Protein AF-A0A314XXQ4-F1 (afdb_monomer_lite)

Organism: NCBI:txid2094558

Secondary structure (DSSP, 8-state):
-----TTHHHHT--SS---HHHHTTSPTT-EEE-SSTT-EEEEEE--TTS-EETTEEEEEEEEEE-SS-EEEEESS---TTTT--TTTTSPPP---------PPPPPPP--------------------PPP-------TTSHHHHHHHHHTTSSS--

Structure (mmCIF, N/CA/C/O backbone):
data_AF-A0A314XXQ4-F1
#
_entry.id   AF-A0A314XXQ4-F1
#
loop_
_atom_site.group_PDB
_atom_site.id
_atom_site.type_symbol
_atom_site.label_atom_id
_atom_site.label_alt_id
_atom_site.label_comp_id
_atom_site.label_asym_id
_atom_site.label_entity_id
_atom_site.label_seq_id
_atom_site.pdbx_PDB_ins_code
_atom_site.Cartn_x
_atom_site.Cartn_y
_atom_site.Cartn_z
_atom_site.occupancy
_atom_site.B_iso_or_equiv
_a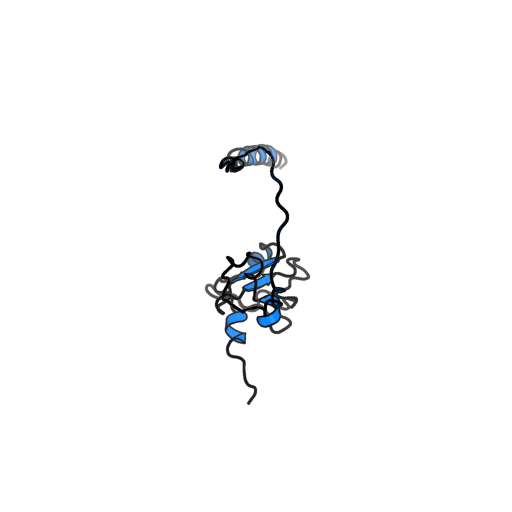tom_site.auth_seq_id
_atom_site.auth_comp_id
_atom_site.auth_asym_id
_atom_site.auth_atom_id
_atom_site.pdbx_PDB_model_num
ATOM 1 N N . MET A 1 1 ? 22.470 -4.328 17.865 1.00 48.44 1 MET A N 1
ATOM 2 C CA . MET A 1 1 ? 21.029 -4.495 17.583 1.00 48.44 1 MET A CA 1
ATOM 3 C C . MET A 1 1 ? 20.736 -3.673 16.342 1.00 48.44 1 MET A C 1
ATOM 5 O O . MET A 1 1 ? 21.141 -2.516 16.354 1.00 48.44 1 MET A O 1
ATOM 9 N N . PRO A 1 2 ? 20.141 -4.217 15.270 1.00 55.53 2 PRO A N 1
ATOM 10 C CA . PRO A 1 2 ? 19.668 -3.371 14.182 1.00 55.53 2 PRO A CA 1
ATOM 11 C C . PRO A 1 2 ? 18.626 -2.418 14.768 1.00 55.53 2 PRO A C 1
ATOM 13 O O . PRO A 1 2 ? 17.677 -2.870 15.407 1.00 55.53 2 PRO A O 1
ATOM 16 N N . THR A 1 3 ? 18.834 -1.114 14.622 1.00 62.78 3 THR A N 1
ATOM 17 C CA . THR A 1 3 ? 17.838 -0.114 15.002 1.00 62.78 3 THR A CA 1
ATOM 18 C C . THR A 1 3 ? 16.716 -0.203 13.978 1.00 62.78 3 THR A C 1
ATOM 20 O O . THR A 1 3 ? 16.851 0.300 12.866 1.00 62.78 3 THR A O 1
ATOM 23 N N . THR A 1 4 ? 15.645 -0.920 14.309 1.00 78.75 4 THR A N 1
ATOM 24 C CA . THR A 1 4 ? 14.430 -0.923 13.498 1.00 78.75 4 THR A CA 1
ATOM 25 C C . THR A 1 4 ? 13.764 0.433 13.649 1.00 78.75 4 THR A C 1
ATOM 27 O O . THR A 1 4 ? 13.334 0.816 14.735 1.00 78.75 4 THR A O 1
ATOM 30 N N . ASP A 1 5 ? 13.733 1.186 12.558 1.00 90.25 5 ASP A N 1
ATOM 31 C CA . ASP A 1 5 ? 12.994 2.435 12.487 1.00 90.25 5 ASP A CA 1
ATOM 32 C C . ASP A 1 5 ? 11.504 2.176 12.813 1.00 90.25 5 ASP A C 1
ATOM 34 O O . ASP A 1 5 ? 10.861 1.372 12.128 1.00 90.25 5 ASP A O 1
ATOM 38 N N . PRO A 1 6 ? 10.936 2.811 13.859 1.00 91.88 6 PRO A N 1
ATOM 39 C CA . PRO A 1 6 ? 9.564 2.549 14.290 1.00 91.88 6 PRO A CA 1
ATOM 40 C C . PRO A 1 6 ? 8.509 2.974 13.258 1.00 91.88 6 PRO A C 1
ATOM 42 O O . PRO A 1 6 ? 7.361 2.538 13.357 1.00 91.88 6 PRO A O 1
ATOM 45 N N . PHE A 1 7 ? 8.867 3.802 12.272 1.00 94.06 7 PHE A N 1
ATOM 46 C CA . PHE A 1 7 ? 7.938 4.293 11.251 1.00 94.06 7 PHE A CA 1
ATOM 47 C C . PHE A 1 7 ? 7.807 3.362 10.041 1.00 94.06 7 PHE A C 1
ATOM 49 O O . PHE A 1 7 ? 6.837 3.468 9.288 1.00 94.06 7 PHE A O 1
ATOM 56 N N . MET A 1 8 ? 8.719 2.399 9.892 1.00 92.44 8 MET A N 1
ATOM 57 C CA . MET A 1 8 ? 8.703 1.443 8.785 1.00 92.44 8 MET A CA 1
ATOM 58 C C . MET A 1 8 ? 7.432 0.600 8.757 1.00 92.44 8 MET A C 1
ATOM 60 O O . MET A 1 8 ? 6.711 0.589 7.761 1.00 92.44 8 MET A O 1
ATOM 64 N N . PHE A 1 9 ? 7.120 -0.079 9.859 1.00 95.00 9 PHE A N 1
ATOM 65 C CA . PHE A 1 9 ? 5.953 -0.955 9.923 1.00 95.00 9 PHE A CA 1
ATOM 66 C C . PHE A 1 9 ? 4.626 -0.231 9.623 1.00 95.00 9 PHE A C 1
ATOM 68 O O . PHE A 1 9 ? 3.915 -0.681 8.726 1.00 95.00 9 PHE A O 1
ATOM 75 N N . PRO A 1 10 ? 4.272 0.892 10.283 1.00 96.94 10 PRO A N 1
ATOM 76 C CA . PRO A 1 10 ? 2.997 1.557 10.018 1.00 96.94 10 PRO A CA 1
ATOM 77 C C . PRO A 1 10 ? 2.880 2.112 8.590 1.00 96.94 10 PRO A C 1
ATOM 79 O O . PRO A 1 10 ? 1.764 2.229 8.087 1.00 96.94 10 PRO A O 1
ATOM 82 N N . TYR A 1 11 ? 3.993 2.404 7.906 1.00 97.69 11 TYR A N 1
ATOM 83 C CA . TYR A 1 11 ? 3.952 2.795 6.495 1.00 97.69 11 TYR A CA 1
ATOM 84 C C . TYR A 1 11 ? 3.560 1.640 5.562 1.00 97.69 11 TYR A C 1
ATOM 86 O O . TYR A 1 11 ? 2.904 1.866 4.553 1.00 97.69 11 TYR A O 1
ATOM 94 N N . HIS A 1 12 ? 3.897 0.398 5.914 1.00 97.25 12 HIS A N 1
ATOM 95 C CA . HIS A 1 12 ? 3.595 -0.785 5.099 1.00 97.25 12 HIS A CA 1
ATOM 96 C C . HIS A 1 12 ? 2.161 -1.308 5.280 1.00 97.25 12 HIS A C 1
ATOM 98 O O . HIS A 1 12 ? 1.788 -2.301 4.656 1.00 97.25 12 HIS A O 1
ATOM 104 N N . VAL A 1 13 ? 1.351 -0.675 6.135 1.00 98.25 13 VAL A N 1
ATOM 105 C CA . VAL A 1 13 ? -0.003 -1.138 6.454 1.00 98.25 13 VAL A CA 1
ATOM 106 C C . VAL A 1 13 ? -1.036 -0.148 5.938 1.00 98.25 13 VAL A C 1
ATOM 108 O O . VAL A 1 13 ? -1.095 0.994 6.390 1.00 98.25 13 VAL A O 1
ATOM 111 N N . VAL A 1 14 ? -1.897 -0.622 5.038 1.00 98.44 14 VAL A N 1
ATOM 112 C CA . VAL A 1 14 ? -3.092 0.097 4.583 1.00 98.44 14 VAL A CA 1
ATOM 113 C C . VAL A 1 14 ? -4.256 -0.232 5.531 1.00 98.44 14 VAL A C 1
ATOM 115 O O . VAL A 1 14 ? -4.516 -1.414 5.760 1.00 98.44 14 VAL A O 1
ATOM 118 N N . PRO A 1 15 ? -4.977 0.762 6.094 1.00 97.94 15 PRO A N 1
ATOM 119 C CA . PRO A 1 15 ? -6.078 0.504 7.034 1.00 97.94 15 PRO A CA 1
ATOM 120 C C . PRO A 1 15 ? -7.251 -0.273 6.422 1.00 97.94 15 PRO A C 1
ATOM 122 O O . PRO A 1 15 ? -7.977 -0.972 7.125 1.00 97.94 15 PRO A O 1
ATOM 125 N N . GLN A 1 16 ? -7.454 -0.130 5.112 1.00 98.25 16 GLN A N 1
ATOM 126 C CA . GLN A 1 16 ? -8.460 -0.870 4.364 1.00 98.25 16 GLN A CA 1
ATOM 127 C C . GLN A 1 16 ? -7.917 -2.240 3.950 1.00 98.25 16 GLN A C 1
ATOM 129 O O . GLN A 1 16 ? -6.820 -2.351 3.405 1.00 98.25 16 GLN A O 1
ATOM 134 N N . ARG A 1 17 ? -8.729 -3.284 4.136 1.00 98.25 17 ARG A N 1
ATOM 135 C CA . ARG A 1 17 ? -8.466 -4.605 3.564 1.00 98.25 17 ARG A CA 1
ATOM 136 C C . ARG A 1 17 ? -8.628 -4.535 2.044 1.00 98.25 17 ARG A C 1
ATOM 138 O O . ARG A 1 17 ? -9.723 -4.244 1.579 1.00 98.25 17 ARG A O 1
ATOM 145 N N . LEU A 1 18 ? -7.556 -4.810 1.304 1.00 98.44 18 LEU A N 1
ATOM 146 C CA . LEU A 1 18 ? -7.543 -4.780 -0.160 1.00 98.44 18 LEU A CA 1
ATOM 147 C C . LEU A 1 18 ? -6.950 -6.083 -0.695 1.00 98.44 18 LEU A C 1
ATOM 149 O O . LEU A 1 18 ? -5.769 -6.338 -0.464 1.00 98.44 18 LEU A O 1
ATOM 153 N N . ILE A 1 19 ? -7.734 -6.907 -1.392 1.00 98.56 19 ILE A N 1
ATOM 154 C CA . ILE A 1 19 ? -7.204 -8.039 -2.180 1.00 98.56 19 ILE A CA 1
ATOM 155 C C . ILE A 1 19 ? -6.680 -7.562 -3.532 1.00 98.56 19 ILE A C 1
ATOM 157 O O . ILE A 1 19 ? -6.943 -6.433 -3.954 1.00 98.56 19 ILE A O 1
ATOM 161 N N . PHE A 1 20 ? -5.948 -8.410 -4.249 1.00 98.38 20 PHE A N 1
ATOM 162 C CA . PHE A 1 20 ? -5.290 -7.986 -5.481 1.00 98.38 20 PHE A CA 1
ATOM 163 C C . PHE A 1 20 ? -6.274 -7.526 -6.561 1.00 98.38 20 PHE A C 1
ATOM 165 O O . PHE A 1 20 ? -6.015 -6.539 -7.247 1.00 98.38 20 PHE A O 1
ATOM 172 N N . SER A 1 21 ? -7.435 -8.174 -6.679 1.00 97.94 21 SER A N 1
ATOM 173 C CA . SER A 1 21 ? -8.471 -7.733 -7.620 1.00 97.94 21 SER A CA 1
ATOM 174 C C . SER A 1 21 ? -9.033 -6.350 -7.288 1.00 97.94 21 SER A C 1
ATOM 176 O O . SER A 1 21 ? -9.447 -5.644 -8.197 1.00 97.94 21 SER A O 1
ATOM 178 N N . GLU A 1 22 ? -9.044 -5.955 -6.012 1.00 97.94 22 GLU A N 1
ATOM 179 C CA . GLU A 1 22 ? -9.467 -4.619 -5.574 1.00 97.94 22 GLU A CA 1
ATOM 180 C C . GLU A 1 22 ? -8.352 -3.592 -5.803 1.00 97.94 22 GLU A C 1
ATOM 182 O O . GLU A 1 22 ? -8.621 -2.495 -6.283 1.00 97.94 22 GLU A O 1
ATOM 187 N N . LEU A 1 23 ? -7.090 -3.964 -5.547 1.00 97.62 23 LEU A N 1
ATOM 188 C CA . LEU A 1 23 ? -5.918 -3.140 -5.872 1.00 97.62 23 LEU A CA 1
ATOM 189 C C . LEU A 1 23 ? -5.835 -2.808 -7.372 1.00 97.62 23 LEU A C 1
ATOM 191 O O . LEU A 1 23 ? -5.418 -1.714 -7.741 1.00 97.62 23 LEU A O 1
ATOM 195 N N . GLN A 1 24 ? -6.272 -3.723 -8.238 1.00 96.62 24 GLN A N 1
ATOM 196 C CA . GLN A 1 24 ? -6.323 -3.519 -9.691 1.00 96.62 24 GLN A CA 1
ATOM 197 C C . GLN A 1 24 ? -7.373 -2.501 -10.153 1.00 96.62 24 GLN A C 1
ATOM 199 O O . GLN A 1 24 ? -7.316 -2.069 -11.301 1.00 96.62 24 GLN A O 1
ATOM 204 N N . LEU A 1 25 ? -8.332 -2.129 -9.300 1.00 96.94 25 LEU A N 1
ATOM 205 C CA . LEU A 1 25 ? -9.349 -1.128 -9.639 1.00 96.94 25 LEU A CA 1
ATOM 206 C C . LEU A 1 25 ? -8.823 0.303 -9.522 1.00 96.94 25 LEU A C 1
ATOM 208 O O . LEU A 1 25 ? -9.489 1.241 -9.953 1.00 96.94 25 LEU A O 1
ATOM 212 N N . PHE A 1 26 ? -7.654 0.483 -8.912 1.00 97.44 26 PHE A N 1
ATOM 213 C CA . PHE A 1 26 ? -7.048 1.791 -8.766 1.00 97.44 26 PHE A CA 1
ATOM 214 C C . PHE A 1 26 ? -6.248 2.173 -10.009 1.00 97.44 2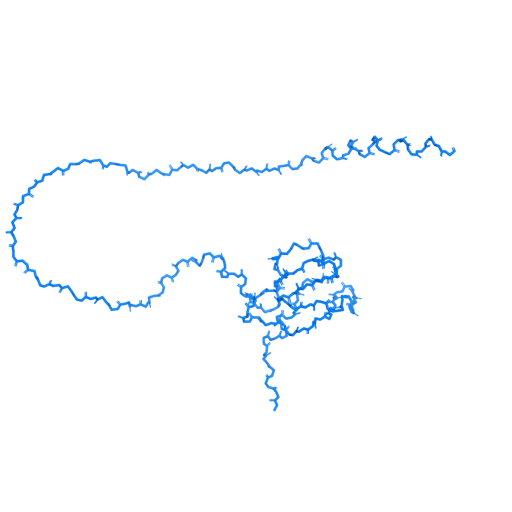6 PHE A C 1
ATOM 216 O O . PHE A 1 26 ? -5.494 1.378 -10.568 1.00 97.44 26 PHE A O 1
ATOM 223 N N . GLU A 1 27 ? -6.342 3.445 -10.382 1.00 96.31 27 GLU A N 1
ATOM 224 C CA . GLU A 1 27 ? -5.530 4.009 -11.453 1.00 96.31 27 GLU A CA 1
ATOM 225 C C . GLU A 1 27 ? -4.063 4.182 -11.019 1.00 96.31 27 GLU A C 1
ATOM 227 O O . GLU A 1 27 ? -3.780 4.437 -9.836 1.00 96.31 27 GLU A O 1
ATOM 232 N N . PRO A 1 28 ? -3.101 4.118 -11.958 1.00 94.50 28 PRO A N 1
ATOM 233 C CA . PRO A 1 28 ? -1.732 4.534 -11.694 1.00 94.50 28 PRO A CA 1
ATOM 234 C C . PRO A 1 28 ? -1.687 5.946 -11.100 1.00 94.50 28 PRO A C 1
ATOM 236 O O . PRO A 1 28 ? -2.450 6.830 -11.489 1.00 94.50 28 PRO A O 1
ATOM 239 N N . LYS A 1 29 ? -0.740 6.175 -10.190 1.00 94.31 29 LYS A N 1
ATOM 240 C CA . LYS A 1 29 ? -0.556 7.405 -9.399 1.00 94.31 29 LYS A CA 1
ATOM 241 C C . LYS A 1 29 ? -1.607 7.660 -8.315 1.00 94.31 29 LYS A C 1
ATOM 243 O O . LYS A 1 29 ? -1.509 8.668 -7.613 1.00 94.31 29 LYS A O 1
ATOM 248 N N . SER A 1 30 ? -2.577 6.767 -8.140 1.00 96.25 30 SER A N 1
ATOM 249 C CA . SER A 1 30 ? -3.422 6.775 -6.945 1.00 96.25 30 SER A CA 1
ATOM 250 C C . SER A 1 30 ? -2.590 6.527 -5.680 1.00 96.25 30 SER A C 1
ATOM 252 O O . SER A 1 30 ? -1.464 6.018 -5.729 1.00 96.25 30 SER A O 1
ATOM 254 N N . ARG A 1 31 ? -3.137 6.936 -4.531 1.00 96.69 31 ARG A N 1
ATOM 255 C CA . ARG A 1 31 ? -2.458 6.864 -3.238 1.00 96.69 31 ARG A CA 1
ATOM 256 C C . ARG A 1 31 ? -3.293 6.094 -2.229 1.00 96.69 31 ARG A C 1
ATOM 258 O O . ARG A 1 31 ? -4.452 6.433 -1.999 1.00 96.69 31 ARG A O 1
ATOM 265 N N . LEU A 1 32 ? -2.677 5.091 -1.616 1.00 97.69 32 LEU A N 1
ATOM 266 C CA . LEU A 1 32 ? -3.266 4.295 -0.548 1.00 97.69 32 LEU A CA 1
ATOM 267 C C . LEU A 1 32 ? -2.873 4.909 0.802 1.00 97.69 32 LEU A C 1
ATOM 269 O O . LEU A 1 32 ? -1.680 5.126 1.038 1.00 97.69 32 LEU A O 1
ATOM 273 N N . PRO A 1 33 ? -3.829 5.219 1.694 1.00 97.44 33 PRO A N 1
ATOM 274 C CA . PRO A 1 33 ? -3.500 5.700 3.030 1.00 97.44 33 PRO A CA 1
ATOM 275 C C . PRO A 1 33 ? -2.752 4.621 3.820 1.00 97.44 33 PRO A C 1
ATOM 277 O O . PRO A 1 33 ? -2.960 3.429 3.598 1.00 97.44 33 PRO A O 1
ATOM 280 N N . THR A 1 34 ? -1.913 5.040 4.767 1.00 97.75 34 THR A N 1
ATOM 281 C CA . THR A 1 34 ? -1.157 4.130 5.644 1.00 97.75 34 THR A CA 1
ATOM 282 C C . THR A 1 34 ? -1.497 4.367 7.114 1.00 97.75 34 THR A C 1
ATOM 284 O O . THR A 1 34 ? -2.148 5.358 7.452 1.00 97.75 34 THR A O 1
ATOM 287 N N . LEU A 1 35 ? -1.047 3.480 8.005 1.00 97.44 35 LEU A N 1
ATOM 288 C CA . LEU A 1 35 ? -1.101 3.720 9.451 1.00 97.44 35 LEU A CA 1
ATOM 289 C C . LEU A 1 35 ? -0.060 4.745 9.930 1.00 97.44 35 LEU A C 1
ATOM 291 O O . LEU A 1 35 ? -0.133 5.176 11.080 1.00 97.44 35 LEU A O 1
ATOM 295 N N . LEU A 1 36 ? 0.889 5.155 9.082 1.00 96.69 36 LEU A N 1
ATOM 296 C CA . LEU A 1 36 ? 1.810 6.252 9.372 1.00 96.69 36 LEU A CA 1
ATOM 297 C C . LEU A 1 36 ? 1.138 7.596 9.015 1.00 96.69 36 LEU A C 1
ATOM 299 O O . LEU A 1 36 ? 0.885 7.860 7.835 1.00 96.69 36 LEU A O 1
ATOM 303 N N . PRO A 1 37 ? 0.840 8.474 9.994 1.00 94.06 37 PRO A N 1
ATOM 304 C CA . PRO A 1 37 ? 0.075 9.692 9.737 1.00 94.06 37 PRO A CA 1
ATOM 305 C C . PRO A 1 37 ? 0.717 10.603 8.686 1.00 94.06 37 PRO A C 1
ATOM 307 O O . PRO A 1 37 ? 1.919 10.863 8.710 1.00 94.06 37 PRO A O 1
ATOM 310 N N . GLY A 1 38 ? -0.105 11.109 7.764 1.00 93.69 38 GLY A N 1
ATOM 311 C CA . GLY A 1 38 ? 0.336 12.000 6.687 1.00 93.69 38 GLY A CA 1
ATOM 312 C C . GLY A 1 38 ? 1.109 11.311 5.559 1.00 93.69 38 GLY A C 1
ATOM 313 O O . GLY A 1 38 ? 1.529 11.996 4.627 1.00 93.69 38 GLY A O 1
ATOM 314 N N . LYS A 1 39 ? 1.279 9.982 5.611 1.00 96.00 39 LYS A N 1
ATOM 315 C CA . LYS A 1 39 ? 2.005 9.208 4.603 1.00 96.00 39 LYS A CA 1
ATOM 316 C C . LYS A 1 39 ? 1.073 8.276 3.830 1.00 96.00 39 LYS A C 1
ATOM 318 O O . LYS A 1 39 ? 0.090 7.753 4.361 1.00 96.00 39 LYS A O 1
ATOM 323 N N . SER A 1 40 ? 1.383 8.081 2.552 1.00 97.62 40 SER A N 1
ATOM 324 C CA . SER A 1 40 ? 0.594 7.255 1.631 1.00 97.62 40 SER A CA 1
ATOM 325 C C . SER A 1 40 ? 1.486 6.499 0.654 1.00 97.62 40 SER A C 1
ATOM 327 O O . SER A 1 40 ? 2.460 7.073 0.172 1.00 97.62 40 SER A O 1
ATOM 329 N N . ILE A 1 41 ? 1.112 5.265 0.324 1.00 98.00 41 ILE A N 1
ATOM 330 C CA . ILE A 1 41 ? 1.791 4.450 -0.690 1.00 98.00 41 ILE A CA 1
ATOM 331 C C . ILE A 1 41 ? 1.277 4.856 -2.073 1.00 98.00 41 ILE A C 1
ATOM 333 O O . ILE A 1 41 ? 0.067 4.942 -2.295 1.00 98.00 41 ILE A O 1
ATOM 337 N N . LEU A 1 42 ? 2.182 5.098 -3.013 1.00 97.62 42 LEU A N 1
ATOM 338 C CA . LEU A 1 42 ? 1.892 5.415 -4.405 1.00 97.62 42 LEU A CA 1
ATOM 339 C C . LEU A 1 42 ? 1.746 4.134 -5.231 1.00 97.62 42 LEU A C 1
ATOM 341 O O . LEU A 1 42 ? 2.694 3.356 -5.357 1.00 97.62 42 LEU A O 1
ATOM 345 N N . ILE A 1 43 ? 0.613 3.961 -5.909 1.00 97.94 43 ILE A N 1
ATOM 346 C CA . ILE A 1 43 ? 0.491 2.924 -6.940 1.00 97.94 43 ILE A CA 1
ATOM 347 C C . ILE A 1 43 ? 1.265 3.393 -8.169 1.00 97.94 43 ILE A C 1
ATOM 349 O O . ILE A 1 43 ? 0.825 4.263 -8.920 1.00 97.94 43 ILE A O 1
ATOM 353 N N . THR A 1 44 ? 2.462 2.847 -8.356 1.00 97.31 44 THR A N 1
ATOM 354 C CA . THR A 1 44 ? 3.383 3.271 -9.417 1.00 97.31 44 THR A CA 1
ATOM 355 C C . THR A 1 44 ? 3.001 2.645 -10.757 1.00 97.31 44 THR A C 1
ATOM 357 O O . THR A 1 44 ? 3.091 3.302 -11.795 1.00 97.31 44 THR A O 1
ATOM 360 N N . ASN A 1 45 ? 2.517 1.402 -10.739 1.00 97.31 45 ASN A N 1
ATOM 361 C CA . ASN A 1 45 ? 2.004 0.703 -11.910 1.00 97.31 45 ASN A CA 1
ATOM 362 C C . ASN A 1 45 ? 0.799 -0.160 -11.510 1.00 97.31 45 ASN A C 1
ATOM 364 O O . ASN A 1 45 ? 0.876 -0.904 -10.536 1.00 97.31 45 ASN A O 1
ATOM 368 N N . ALA A 1 46 ? -0.296 -0.060 -12.267 1.00 95.69 46 ALA A N 1
ATOM 369 C CA . ALA A 1 46 ? -1.538 -0.802 -12.033 1.00 95.69 46 ALA A CA 1
ATOM 370 C C . ALA A 1 46 ? -1.742 -1.981 -13.011 1.00 95.69 46 ALA A C 1
ATOM 372 O O . ALA A 1 46 ? -2.785 -2.633 -13.008 1.00 95.69 46 ALA A O 1
ATOM 373 N N . SER A 1 47 ? -0.758 -2.281 -13.867 1.00 94.69 47 SER A N 1
ATOM 374 C CA . SER A 1 47 ? -0.827 -3.412 -14.794 1.00 94.69 47 SER A CA 1
ATOM 375 C C . SER A 1 47 ? -0.829 -4.740 -14.042 1.00 94.69 47 SER A C 1
ATOM 377 O O . SER A 1 47 ? 0.025 -4.984 -13.192 1.00 94.69 47 SER A O 1
ATOM 379 N N . ARG A 1 48 ? -1.729 -5.655 -14.423 1.00 92.56 48 ARG A N 1
ATOM 380 C CA . ARG A 1 48 ? -1.855 -6.987 -13.808 1.00 92.56 48 ARG A CA 1
ATOM 381 C C . ARG A 1 48 ? -0.538 -7.769 -13.767 1.00 92.56 48 ARG A C 1
ATOM 383 O O . ARG A 1 48 ? -0.304 -8.488 -12.805 1.00 92.56 48 ARG A O 1
ATOM 390 N N . SER A 1 49 ? 0.297 -7.660 -14.800 1.00 94.31 49 SER A N 1
ATOM 391 C CA . SER A 1 49 ? 1.556 -8.409 -14.902 1.00 94.31 49 SER A CA 1
ATOM 392 C C . SER A 1 49 ? 2.758 -7.694 -14.281 1.00 94.31 49 SER A C 1
ATOM 394 O O . SER A 1 49 ? 3.841 -8.267 -14.237 1.00 94.31 49 SER A O 1
ATOM 396 N N . ASN A 1 50 ? 2.607 -6.432 -13.875 1.00 96.25 50 ASN A N 1
ATOM 397 C CA . ASN A 1 50 ? 3.700 -5.607 -13.363 1.00 96.25 50 ASN A CA 1
ATOM 398 C C . ASN A 1 50 ? 3.159 -4.559 -12.382 1.00 96.25 50 ASN A C 1
ATOM 400 O O . ASN A 1 50 ? 3.361 -3.359 -12.561 1.00 96.25 50 ASN A O 1
ATOM 404 N N . PHE A 1 51 ? 2.393 -5.017 -11.394 1.00 98.31 51 PHE A N 1
ATOM 405 C CA . PHE A 1 51 ? 1.812 -4.140 -10.387 1.00 98.31 51 PHE A CA 1
ATOM 406 C C . PHE A 1 51 ? 2.905 -3.701 -9.412 1.00 98.31 51 PHE A C 1
ATOM 408 O O . PHE A 1 51 ? 3.676 -4.538 -8.932 1.00 98.31 51 PHE A O 1
ATOM 415 N N . SER A 1 52 ? 2.988 -2.405 -9.111 1.00 98.31 52 SER A N 1
ATOM 416 C CA . SER A 1 52 ? 4.027 -1.879 -8.223 1.00 98.31 52 SER A CA 1
ATOM 417 C C . SER A 1 52 ? 3.551 -0.748 -7.319 1.00 98.31 52 SER A C 1
ATOM 419 O O . SER A 1 52 ? 2.739 0.100 -7.700 1.00 98.31 52 SER A O 1
ATOM 421 N N . LEU A 1 53 ? 4.101 -0.744 -6.108 1.00 98.12 53 LEU A N 1
ATOM 422 C CA . LEU A 1 53 ? 3.841 0.187 -5.016 1.00 98.12 53 LEU A CA 1
ATOM 423 C C . LEU A 1 53 ? 5.156 0.882 -4.669 1.00 98.12 53 LEU A C 1
ATOM 425 O O . LEU A 1 53 ? 6.135 0.195 -4.407 1.00 98.12 53 LEU A O 1
ATOM 429 N N . ASP A 1 54 ? 5.210 2.212 -4.699 1.00 97.50 54 ASP A N 1
ATOM 430 C CA . ASP A 1 54 ? 6.443 2.982 -4.446 1.00 97.50 54 ASP A CA 1
ATOM 431 C C . ASP A 1 54 ? 7.648 2.500 -5.283 1.00 97.50 54 ASP A C 1
ATOM 433 O O . ASP A 1 54 ? 8.781 2.415 -4.818 1.00 97.50 54 ASP A O 1
ATOM 437 N N . GLY A 1 55 ? 7.394 2.101 -6.532 1.00 96.50 55 GLY A N 1
ATOM 438 C CA . GLY A 1 55 ? 8.387 1.487 -7.417 1.00 96.50 55 GLY A CA 1
ATOM 439 C C . GLY A 1 55 ? 8.752 0.031 -7.091 1.00 96.50 55 GLY A C 1
ATOM 440 O O . GLY A 1 55 ? 9.372 -0.625 -7.929 1.00 96.50 55 GLY A O 1
ATOM 441 N N . ALA A 1 56 ? 8.338 -0.513 -5.946 1.00 97.94 56 ALA A N 1
ATOM 442 C CA . ALA A 1 56 ? 8.551 -1.907 -5.573 1.00 97.94 56 ALA A CA 1
ATOM 443 C C . ALA A 1 56 ? 7.502 -2.826 -6.229 1.00 97.94 56 ALA A C 1
ATOM 445 O O . ALA A 1 56 ? 6.301 -2.557 -6.136 1.00 97.94 56 ALA A O 1
ATOM 446 N N . PRO A 1 57 ? 7.905 -3.931 -6.881 1.00 98.12 57 PRO A N 1
ATOM 447 C CA . PRO A 1 57 ? 6.958 -4.863 -7.479 1.00 98.12 57 PRO A CA 1
ATOM 448 C C . PRO A 1 57 ? 6.182 -5.627 -6.402 1.00 98.12 57 PRO A C 1
ATOM 450 O O . PRO A 1 57 ? 6.748 -6.047 -5.388 1.00 98.12 57 PRO A O 1
ATOM 453 N N . LEU A 1 58 ? 4.896 -5.859 -6.649 1.00 97.88 58 LEU A N 1
ATOM 454 C CA . LEU A 1 58 ? 4.069 -6.760 -5.851 1.00 97.88 58 LEU A CA 1
ATOM 455 C C . LEU A 1 58 ? 4.337 -8.201 -6.314 1.00 97.88 58 LEU A C 1
ATOM 457 O O . LEU A 1 58 ? 3.864 -8.627 -7.366 1.00 97.88 58 LEU A O 1
ATOM 461 N N . THR A 1 59 ? 5.167 -8.929 -5.571 1.00 97.88 59 THR A N 1
ATOM 462 C CA . THR A 1 59 ? 5.720 -10.231 -5.980 1.00 97.88 59 THR A CA 1
ATOM 463 C C . THR A 1 59 ? 4.779 -11.395 -5.699 1.00 97.88 59 THR A C 1
ATOM 465 O O . THR A 1 59 ? 4.759 -12.366 -6.454 1.00 97.88 59 THR A O 1
ATOM 468 N N . GLN A 1 60 ? 3.999 -11.305 -4.622 1.00 98.00 60 GLN A N 1
ATOM 469 C CA . GLN A 1 60 ? 3.031 -12.324 -4.219 1.00 98.00 60 GLN A CA 1
ATOM 470 C C . GLN A 1 60 ? 1.708 -11.651 -3.844 1.00 98.00 60 GLN A C 1
ATOM 472 O O . GLN A 1 60 ? 1.509 -11.309 -2.675 1.00 98.00 60 GLN A O 1
ATOM 477 N N . PRO A 1 61 ? 0.808 -11.427 -4.815 1.00 97.75 61 PRO A N 1
ATOM 478 C CA . PRO A 1 61 ? -0.543 -10.978 -4.510 1.00 97.75 61 PRO A CA 1
ATOM 479 C C . PRO A 1 61 ? -1.276 -12.012 -3.656 1.00 97.75 61 PRO A C 1
ATOM 481 O O . PRO A 1 61 ? -1.110 -13.213 -3.867 1.00 97.75 61 PRO A O 1
ATOM 484 N N . ASP A 1 62 ? -2.107 -11.537 -2.729 1.00 98.25 62 ASP A N 1
ATOM 485 C CA . ASP A 1 62 ? -3.019 -12.368 -1.936 1.00 98.25 62 ASP A CA 1
ATOM 486 C C . ASP A 1 62 ? -2.322 -13.537 -1.204 1.00 98.25 62 ASP A C 1
ATOM 488 O O . ASP A 1 62 ? -2.893 -14.617 -1.045 1.00 98.25 62 ASP A O 1
ATOM 492 N N . LEU A 1 63 ? -1.090 -13.319 -0.718 1.00 98.31 63 LEU A N 1
ATOM 493 C CA . LEU A 1 63 ? -0.304 -14.305 0.039 1.00 98.31 63 LEU A CA 1
ATOM 494 C C . LEU A 1 63 ? -1.086 -14.867 1.237 1.00 98.31 63 LEU A C 1
ATOM 496 O O . LEU A 1 63 ? -0.962 -16.043 1.579 1.00 98.31 63 LEU A O 1
ATOM 500 N N . TYR A 1 64 ? -1.897 -14.021 1.869 1.00 98.56 64 TYR A N 1
ATOM 501 C CA . TYR A 1 64 ? -2.890 -14.435 2.851 1.00 98.56 64 TYR A CA 1
ATOM 502 C C . TYR A 1 64 ? -4.127 -13.548 2.752 1.00 98.56 64 TYR A C 1
ATOM 504 O O . TYR A 1 64 ? -4.018 -12.329 2.649 1.00 98.56 64 TYR A O 1
ATOM 512 N N . VAL A 1 65 ? -5.310 -14.153 2.828 1.00 98.56 65 VAL A N 1
ATOM 513 C CA . VAL A 1 65 ? -6.593 -13.457 2.710 1.00 98.56 65 VAL A CA 1
ATOM 514 C C . VAL A 1 65 ? -7.549 -14.009 3.762 1.00 98.56 65 VAL A C 1
ATOM 516 O O . VAL A 1 65 ? -7.833 -15.203 3.792 1.00 98.56 65 VAL A O 1
ATOM 519 N N . SER A 1 66 ? -8.074 -13.128 4.610 1.00 98.38 66 SER A N 1
ATOM 520 C CA . SER A 1 66 ? -9.158 -13.422 5.550 1.00 98.38 66 SER A CA 1
ATOM 521 C C . SER A 1 66 ? -10.275 -12.383 5.433 1.00 98.38 66 SER A C 1
ATOM 523 O O . SER A 1 66 ? -10.191 -11.447 4.639 1.00 98.38 66 SER A O 1
ATOM 525 N N . ALA A 1 67 ? -11.312 -12.507 6.263 1.00 97.62 67 ALA A N 1
ATOM 526 C CA . ALA A 1 67 ? -12.383 -11.515 6.341 1.00 97.62 67 ALA A CA 1
ATOM 527 C C . ALA A 1 67 ? -11.897 -10.107 6.745 1.00 97.62 67 ALA A C 1
ATOM 529 O O . ALA A 1 67 ? -12.544 -9.123 6.400 1.00 97.62 67 ALA A O 1
ATOM 530 N N . THR A 1 68 ? -10.772 -9.990 7.461 1.00 97.50 68 THR A N 1
ATOM 531 C CA . THR A 1 68 ? -10.313 -8.719 8.054 1.00 97.50 68 THR A CA 1
ATOM 532 C C . THR A 1 68 ? -8.946 -8.255 7.568 1.00 97.50 68 THR A C 1
ATOM 534 O O . THR A 1 68 ? -8.646 -7.072 7.681 1.00 97.50 68 THR A O 1
ATOM 537 N N . VAL A 1 69 ? -8.122 -9.140 7.000 1.00 98.19 69 VAL A N 1
ATOM 538 C CA . VAL A 1 69 ? -6.781 -8.786 6.516 1.00 98.19 69 VAL A CA 1
ATOM 539 C C . VAL A 1 69 ? -6.503 -9.406 5.147 1.00 98.19 69 VAL A C 1
ATOM 541 O O . VAL A 1 69 ? -7.023 -10.470 4.804 1.00 98.19 69 VAL A O 1
ATOM 544 N N . ALA A 1 70 ? -5.704 -8.706 4.351 1.00 98.62 70 ALA A N 1
ATOM 545 C CA . ALA A 1 70 ? -5.073 -9.216 3.145 1.00 98.62 70 ALA A CA 1
ATOM 546 C C . ALA A 1 70 ? -3.579 -8.891 3.243 1.00 98.62 70 ALA A C 1
ATOM 548 O O . ALA A 1 70 ? -3.216 -7.768 3.594 1.00 98.62 70 ALA A O 1
ATOM 549 N N . VAL A 1 71 ? -2.726 -9.876 2.988 1.00 98.56 71 VAL A N 1
ATOM 550 C CA . VAL A 1 71 ? -1.269 -9.734 3.006 1.00 98.56 71 VAL A CA 1
ATOM 551 C C . VAL A 1 71 ? -0.762 -9.962 1.596 1.00 98.56 71 VAL A C 1
ATOM 553 O O . VAL A 1 71 ? -1.111 -10.957 0.963 1.00 98.56 71 VAL A O 1
ATOM 556 N N . HIS A 1 72 ? 0.095 -9.057 1.138 1.00 98.50 72 HIS A N 1
ATOM 557 C CA . HIS A 1 72 ? 0.759 -9.134 -0.157 1.00 98.50 72 HIS A CA 1
ATOM 558 C C . HIS A 1 72 ? 2.268 -9.136 0.049 1.00 98.50 72 HIS A C 1
ATOM 560 O O . HIS A 1 72 ? 2.784 -8.390 0.881 1.00 98.50 72 HIS A O 1
ATOM 566 N N . GLY A 1 73 ? 2.981 -9.955 -0.717 1.00 98.06 73 GLY A N 1
ATOM 567 C CA . GLY A 1 73 ? 4.434 -9.889 -0.803 1.00 98.06 73 GLY A CA 1
ATOM 568 C C . GLY A 1 73 ? 4.867 -8.732 -1.698 1.00 98.06 73 GLY A C 1
ATOM 569 O O . GLY A 1 73 ? 4.392 -8.606 -2.829 1.00 98.06 73 GLY A O 1
ATOM 570 N N . VAL A 1 74 ? 5.788 -7.909 -1.199 1.00 97.69 74 VAL A N 1
ATOM 571 C CA . VAL A 1 74 ? 6.436 -6.823 -1.944 1.00 97.69 74 VAL A CA 1
ATOM 572 C C . VAL A 1 74 ? 7.926 -7.114 -2.096 1.00 97.69 74 VAL A C 1
ATOM 574 O O . VAL A 1 74 ? 8.555 -7.686 -1.207 1.00 97.69 74 VAL A O 1
ATOM 577 N N . GLY A 1 75 ? 8.492 -6.752 -3.246 1.00 97.62 75 GLY A N 1
ATOM 578 C CA . GLY A 1 75 ? 9.881 -7.070 -3.593 1.00 97.62 75 GLY A CA 1
ATOM 579 C C . GLY A 1 75 ? 10.937 -6.196 -2.912 1.00 97.62 75 GLY A C 1
ATOM 580 O O . GLY A 1 75 ? 12.123 -6.491 -3.027 1.00 97.62 75 GLY A O 1
ATOM 581 N N . ALA A 1 76 ? 10.528 -5.127 -2.230 1.00 96.19 76 ALA A N 1
ATOM 582 C CA . ALA A 1 76 ? 11.409 -4.230 -1.494 1.00 96.19 76 ALA A CA 1
ATOM 583 C C . ALA A 1 76 ? 10.662 -3.582 -0.322 1.00 96.19 76 ALA A C 1
ATOM 585 O O . ALA A 1 76 ? 9.431 -3.555 -0.294 1.00 96.19 76 ALA A O 1
ATOM 586 N N . ILE A 1 77 ? 11.428 -3.047 0.627 1.00 95.00 77 ILE A N 1
ATOM 587 C CA . ILE A 1 77 ? 10.911 -2.205 1.706 1.00 95.00 77 ILE A CA 1
ATOM 588 C C . ILE A 1 77 ? 10.435 -0.879 1.098 1.00 95.00 77 ILE A C 1
ATOM 590 O O . ILE A 1 77 ? 11.142 -0.267 0.298 1.00 95.00 77 ILE A O 1
ATOM 594 N N . LEU A 1 78 ? 9.233 -0.446 1.468 1.00 95.88 78 LEU A N 1
ATOM 595 C CA . LEU A 1 78 ? 8.639 0.809 1.025 1.00 95.88 78 LEU A CA 1
ATOM 596 C C . LEU A 1 78 ? 9.211 1.972 1.851 1.00 95.88 78 LEU A C 1
ATOM 598 O O . LEU A 1 78 ? 9.045 2.034 3.070 1.00 95.88 78 LEU A O 1
ATOM 602 N N . GLU A 1 79 ? 9.875 2.909 1.179 1.00 93.62 79 GLU A N 1
ATOM 603 C CA . GLU A 1 79 ? 10.560 4.040 1.810 1.00 93.62 79 GLU A CA 1
ATOM 604 C C . GLU A 1 79 ? 9.648 5.274 1.905 1.00 93.62 79 GLU A C 1
ATOM 606 O O . GLU A 1 79 ? 9.488 6.043 0.948 1.00 93.62 79 GLU A O 1
ATOM 611 N N . TYR A 1 80 ? 9.081 5.519 3.092 1.00 94.25 80 TYR A N 1
ATOM 612 C CA . TYR A 1 80 ? 8.165 6.648 3.329 1.00 94.25 80 TYR A CA 1
ATOM 613 C C . TYR A 1 80 ? 8.806 8.023 3.128 1.00 94.25 80 TYR A C 1
ATOM 615 O O . TYR A 1 80 ? 8.094 9.013 2.929 1.00 94.25 80 TYR A O 1
ATOM 623 N N . SER A 1 81 ? 10.135 8.104 3.209 1.00 92.56 81 SER A N 1
ATOM 624 C CA . SER A 1 81 ? 10.891 9.340 2.987 1.00 92.56 81 SER A CA 1
ATOM 625 C C . SER A 1 81 ? 10.962 9.719 1.505 1.00 92.56 81 SER A C 1
ATOM 627 O O . SER A 1 81 ? 11.182 10.884 1.191 1.00 92.56 81 SER A O 1
ATOM 629 N N . VAL A 1 82 ? 10.764 8.755 0.598 1.00 91.88 82 VAL A N 1
ATOM 630 C CA . VAL A 1 82 ? 10.847 8.966 -0.855 1.00 91.88 82 VAL A CA 1
ATOM 631 C C . VAL A 1 82 ? 9.459 9.173 -1.458 1.00 91.88 82 VAL A C 1
ATOM 633 O O . VAL A 1 82 ? 9.239 10.140 -2.185 1.00 91.88 82 VAL A O 1
ATOM 636 N N . TYR A 1 83 ? 8.507 8.290 -1.142 1.00 91.38 83 TYR A N 1
ATOM 637 C CA . TYR A 1 83 ? 7.193 8.269 -1.802 1.00 91.38 83 TYR A CA 1
ATOM 638 C C . TYR A 1 83 ? 6.032 8.738 -0.920 1.00 91.38 83 TYR A C 1
ATOM 640 O O . TYR A 1 83 ? 4.987 9.157 -1.440 1.00 91.38 83 TYR A O 1
ATOM 648 N N . GLY A 1 84 ? 6.218 8.714 0.403 1.00 90.56 84 GLY A N 1
ATOM 649 C CA . GLY A 1 84 ? 5.133 8.837 1.374 1.00 90.56 84 GLY A CA 1
ATOM 650 C C . GLY A 1 84 ? 4.435 10.197 1.388 1.00 90.56 84 GLY A C 1
ATOM 651 O O . GLY A 1 84 ? 3.251 10.278 1.718 1.00 90.56 84 GLY A O 1
ATOM 652 N N . ASP A 1 85 ? 5.127 11.260 0.974 1.00 88.88 85 ASP A N 1
ATOM 653 C CA . ASP A 1 85 ? 4.631 12.638 0.998 1.00 88.88 85 ASP A CA 1
ATOM 654 C C . ASP A 1 85 ? 3.730 12.980 -0.197 1.00 88.88 85 ASP A C 1
ATOM 656 O O . ASP A 1 85 ? 4.050 13.802 -1.056 1.00 88.88 85 ASP A O 1
ATOM 660 N N . GLY A 1 86 ? 2.546 12.373 -0.232 1.00 66.62 86 GLY A N 1
ATOM 661 C CA . GLY A 1 86 ? 1.524 12.647 -1.246 1.00 66.62 86 GLY A CA 1
ATOM 662 C C . GLY A 1 86 ? 0.801 13.981 -1.129 1.00 66.62 86 GLY A C 1
ATOM 663 O O . GLY A 1 86 ? 0.061 14.347 -2.037 1.00 66.62 86 GLY A O 1
ATOM 664 N N . LEU A 1 87 ? 1.023 14.708 -0.033 1.00 57.12 87 LEU A N 1
ATOM 665 C CA . LEU A 1 87 ? 0.344 15.968 0.271 1.00 57.12 87 LEU A CA 1
ATOM 666 C C . LEU A 1 87 ? 1.165 17.217 -0.086 1.00 57.12 87 LEU A C 1
ATOM 668 O O . LEU A 1 87 ? 0.616 18.313 -0.068 1.00 57.12 87 LEU A O 1
ATOM 672 N N . ASN A 1 88 ? 2.443 17.087 -0.466 1.00 54.22 88 ASN A N 1
ATOM 673 C CA . ASN A 1 88 ? 3.247 18.243 -0.901 1.00 54.22 88 ASN A CA 1
ATOM 674 C C . ASN A 1 88 ? 2.916 18.723 -2.333 1.00 54.22 88 ASN A C 1
ATOM 676 O O . ASN A 1 88 ? 3.511 19.692 -2.793 1.00 54.22 88 ASN A O 1
ATOM 680 N N . LEU A 1 89 ? 1.972 18.077 -3.033 1.00 51.75 89 LEU A N 1
ATOM 681 C CA . LEU A 1 89 ? 1.421 18.579 -4.302 1.00 51.75 89 LEU A CA 1
ATOM 682 C C . LEU A 1 89 ? 0.177 19.461 -4.113 1.00 51.75 89 LEU A C 1
ATOM 684 O O . LEU A 1 89 ? -0.266 20.090 -5.072 1.00 51.75 89 LEU A O 1
ATOM 688 N N . LEU A 1 90 ? -0.374 19.549 -2.896 1.00 50.34 90 LEU A N 1
ATOM 689 C CA . LEU A 1 90 ? -1.278 20.643 -2.561 1.00 50.34 90 LEU A CA 1
ATOM 690 C C . LEU A 1 90 ? -0.406 21.888 -2.336 1.00 50.34 90 LEU A C 1
ATOM 692 O O . LEU A 1 90 ? 0.575 21.789 -1.592 1.00 50.34 90 LEU A O 1
ATOM 696 N N . PRO A 1 91 ? -0.723 23.054 -2.933 1.00 43.47 91 PRO A N 1
ATOM 697 C CA . PRO A 1 91 ? -0.084 24.297 -2.535 1.00 43.47 91 PRO A CA 1
ATOM 698 C C . PRO A 1 91 ? -0.226 24.405 -1.020 1.00 43.47 91 PRO A C 1
ATOM 700 O O . PRO A 1 91 ? -1.346 24.444 -0.508 1.00 43.47 91 PRO A O 1
ATOM 703 N N . LYS A 1 92 ? 0.893 24.394 -0.286 1.00 46.84 92 LYS A N 1
ATOM 704 C CA . LYS A 1 92 ? 0.856 24.733 1.136 1.00 46.84 92 LYS A CA 1
ATOM 705 C C . LYS A 1 92 ? 0.133 26.081 1.222 1.00 46.84 92 LYS A C 1
ATOM 707 O O . LYS A 1 92 ? 0.585 27.013 0.548 1.00 46.84 92 LYS A O 1
ATOM 712 N N . PRO A 1 93 ? -0.975 26.218 1.980 1.00 46.06 93 PRO A N 1
ATOM 713 C CA . PRO A 1 93 ? -1.469 27.545 2.298 1.00 46.06 93 PRO A CA 1
ATOM 714 C C . PRO A 1 93 ? -0.277 28.279 2.893 1.00 46.06 93 PRO A C 1
ATOM 716 O O . PRO A 1 93 ? 0.420 27.743 3.753 1.00 46.06 93 PRO A O 1
ATOM 719 N N . ASN A 1 94 ? 0.035 29.418 2.292 1.00 42.03 94 ASN A N 1
ATOM 720 C CA . ASN A 1 94 ? 1.288 30.128 2.449 1.00 42.03 94 ASN A CA 1
ATOM 721 C C . ASN A 1 94 ? 1.423 30.596 3.908 1.00 42.03 94 ASN A C 1
ATOM 723 O O . ASN A 1 94 ? 1.087 31.726 4.246 1.00 42.03 94 ASN A O 1
ATOM 727 N N . SER A 1 95 ? 1.865 29.720 4.808 1.00 46.19 95 SER A N 1
ATOM 728 C CA . SER A 1 95 ? 2.303 30.098 6.140 1.00 46.19 95 SER A CA 1
ATOM 729 C C . SER A 1 95 ? 3.686 30.696 5.959 1.00 46.19 95 SER A C 1
ATOM 731 O O . SER A 1 95 ? 4.696 30.001 6.041 1.00 46.19 95 SER A O 1
ATOM 733 N N . GLN A 1 96 ? 3.724 31.993 5.651 1.00 52.50 96 GLN A N 1
ATOM 734 C CA . GLN A 1 96 ? 4.928 32.793 5.816 1.00 52.50 96 GLN A CA 1
ATOM 735 C C . GLN A 1 96 ? 5.288 32.804 7.303 1.00 52.50 96 GLN A C 1
ATOM 737 O O . GLN A 1 96 ? 4.899 33.692 8.057 1.00 52.50 96 GLN A O 1
ATOM 742 N N . GLN A 1 97 ? 5.999 31.771 7.739 1.00 43.81 97 GLN A N 1
ATOM 743 C CA . GLN A 1 97 ? 6.679 31.756 9.018 1.00 43.81 97 GLN A CA 1
ATOM 744 C C . GLN A 1 97 ? 8.083 32.303 8.766 1.00 43.81 97 GLN A C 1
ATOM 746 O O . GLN A 1 97 ? 8.847 31.765 7.967 1.00 43.81 97 GLN A O 1
ATOM 751 N N . GLY A 1 98 ? 8.346 33.458 9.373 1.00 46.47 98 GLY A N 1
ATOM 752 C CA . GLY A 1 98 ? 9.472 34.323 9.067 1.00 46.47 98 GLY A CA 1
ATOM 753 C C . GLY A 1 98 ? 10.830 33.633 9.133 1.00 46.47 98 GLY A C 1
ATOM 754 O O . GLY A 1 98 ? 11.254 33.147 10.177 1.00 46.47 98 GLY A O 1
ATOM 755 N N . GLN A 1 99 ? 11.554 33.717 8.024 1.00 34.72 99 GLN A N 1
ATOM 756 C CA . GLN A 1 99 ? 13.004 33.814 8.032 1.00 34.72 99 GLN A CA 1
ATOM 757 C C . GLN A 1 99 ? 13.364 35.085 7.264 1.00 34.72 99 GLN A C 1
ATOM 759 O O . GLN A 1 99 ? 13.114 35.210 6.067 1.00 34.72 99 GLN A O 1
ATOM 764 N N . GLN A 1 100 ? 13.861 36.068 8.012 1.00 35.69 100 GLN A N 1
ATOM 765 C CA . GLN A 1 100 ? 14.350 37.344 7.510 1.00 35.69 100 GLN A CA 1
ATOM 766 C C . GLN A 1 100 ? 15.485 37.084 6.512 1.00 35.69 100 GLN A C 1
ATOM 768 O O . GLN A 1 100 ? 16.526 36.546 6.880 1.00 35.69 100 GLN A O 1
ATOM 773 N N . GLN A 1 101 ? 15.298 37.481 5.255 1.00 40.44 101 GLN A N 1
ATOM 774 C CA . GLN A 1 101 ? 16.427 37.718 4.358 1.00 40.44 101 GLN A CA 1
ATOM 775 C C . GLN A 1 101 ? 17.084 39.047 4.772 1.00 40.44 101 GLN A C 1
ATOM 777 O O . GLN A 1 101 ? 16.350 40.014 5.003 1.00 40.44 101 GLN A O 1
ATOM 782 N N . PRO A 1 102 ? 18.424 39.148 4.885 1.00 39.44 102 PRO A N 1
ATOM 783 C CA . PRO A 1 102 ? 19.071 40.435 5.111 1.00 39.44 102 PRO A CA 1
ATOM 784 C C . PRO A 1 102 ? 18.808 41.345 3.906 1.00 39.44 102 PRO A C 1
ATOM 786 O O . PRO A 1 102 ? 19.232 41.052 2.789 1.00 39.44 102 PRO A O 1
ATOM 789 N N . LEU A 1 103 ? 18.074 42.433 4.128 1.00 42.53 103 LEU A N 1
ATOM 790 C CA . LEU A 1 103 ? 17.837 43.466 3.125 1.00 42.53 103 LEU A CA 1
ATOM 791 C C . LEU A 1 103 ? 19.162 44.203 2.837 1.00 42.53 103 LEU A C 1
ATOM 793 O O . LEU A 1 103 ? 19.835 44.594 3.795 1.00 42.53 103 LEU A O 1
ATOM 797 N N . PRO A 1 104 ? 19.554 44.446 1.571 1.00 44.47 104 PRO A N 1
ATOM 798 C C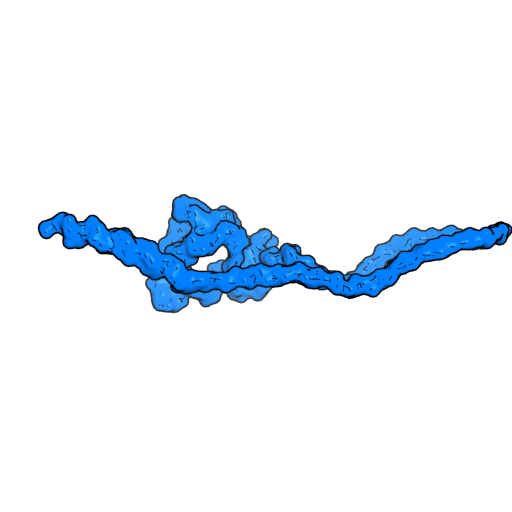A . PRO A 1 104 ? 20.642 45.373 1.286 1.00 44.47 104 PRO A CA 1
ATOM 799 C C . PRO A 1 104 ? 20.248 46.786 1.745 1.00 44.47 104 PRO A C 1
ATOM 801 O O . PRO A 1 104 ? 19.149 47.267 1.475 1.00 44.47 104 PRO A O 1
ATOM 804 N N . SER A 1 105 ? 21.150 47.431 2.483 1.00 45.62 105 SER A N 1
ATOM 805 C CA . SER A 1 105 ? 20.972 48.760 3.075 1.00 45.62 105 SER A CA 1
ATOM 806 C C . SER A 1 105 ? 20.617 49.834 2.031 1.00 45.62 105 SER A C 1
ATOM 808 O O . SER A 1 105 ? 21.216 49.840 0.953 1.00 45.62 105 SER A O 1
ATOM 810 N N . PRO A 1 106 ? 19.698 50.772 2.336 1.00 50.84 106 PRO A N 1
ATOM 811 C CA . PRO A 1 106 ? 19.342 51.849 1.417 1.00 50.84 106 PRO A CA 1
ATOM 812 C C . PRO A 1 106 ? 20.462 52.905 1.307 1.00 50.84 106 PRO A C 1
ATOM 814 O O . PRO A 1 106 ? 21.151 53.169 2.297 1.00 50.84 106 PRO A O 1
ATOM 817 N N . PRO A 1 107 ? 20.644 53.545 0.136 1.00 59.56 107 PRO A N 1
ATOM 818 C CA . PRO A 1 107 ? 21.548 54.684 -0.012 1.00 59.56 107 PRO A CA 1
ATOM 819 C C . PRO A 1 107 ? 20.997 55.954 0.679 1.00 59.56 107 PRO A C 1
ATOM 821 O O . PRO A 1 107 ? 19.781 56.084 0.850 1.00 59.56 107 PRO A O 1
ATOM 824 N N . PRO A 1 108 ? 21.872 56.901 1.080 1.00 54.88 108 PRO A N 1
ATOM 825 C CA . PRO A 1 108 ? 21.479 58.124 1.790 1.00 54.88 108 PRO A CA 1
ATOM 826 C C . PRO A 1 108 ? 20.677 59.107 0.903 1.00 54.88 108 PRO A C 1
ATOM 828 O O . PRO A 1 108 ? 20.839 59.086 -0.319 1.00 54.88 108 PRO A O 1
ATOM 831 N N . PRO A 1 109 ? 19.829 59.987 1.483 1.00 42.81 109 PRO A N 1
ATOM 832 C CA . PRO A 1 109 ? 18.895 60.806 0.707 1.00 42.81 109 PRO A CA 1
ATOM 833 C C . PRO A 1 109 ? 19.372 62.237 0.363 1.00 42.81 109 PRO A C 1
ATOM 835 O O . PRO A 1 109 ? 19.998 62.906 1.184 1.00 42.81 109 PRO A O 1
ATOM 838 N N . SER A 1 110 ? 18.867 62.709 -0.796 1.00 40.03 110 SER A N 1
ATOM 839 C CA . SER A 1 110 ? 18.471 64.094 -1.180 1.00 40.03 110 SER A CA 1
ATOM 840 C C . SER A 1 110 ? 19.537 65.073 -1.731 1.00 40.03 110 SER A C 1
ATOM 842 O O . SER A 1 110 ? 20.705 64.912 -1.390 1.00 40.03 110 SER A O 1
ATOM 844 N N . PRO A 1 111 ? 19.178 66.118 -2.541 1.00 45.06 111 PRO A N 1
ATOM 845 C CA . PRO A 1 111 ? 17.842 66.730 -2.708 1.00 45.06 111 PRO A CA 1
ATOM 846 C C . PRO A 1 111 ? 17.351 67.083 -4.144 1.00 45.06 111 PRO A C 1
ATOM 848 O O . PRO A 1 111 ? 18.074 67.624 -4.969 1.00 45.06 111 PRO A O 1
ATOM 851 N N . GLY A 1 112 ? 16.042 66.887 -4.354 1.00 39.53 112 GLY A N 1
ATOM 852 C CA . GLY A 1 112 ? 15.096 67.889 -4.878 1.00 39.53 112 GLY A CA 1
ATOM 853 C C . GLY A 1 112 ? 15.223 68.420 -6.312 1.00 39.53 112 GLY A C 1
ATOM 854 O O . GLY A 1 112 ? 15.911 69.407 -6.535 1.00 39.53 112 GLY A O 1
ATOM 855 N N . VAL A 1 113 ? 14.368 67.926 -7.218 1.00 36.41 113 VAL A N 1
ATOM 856 C CA . VAL A 1 113 ? 13.754 68.751 -8.277 1.00 36.41 113 VAL A CA 1
ATOM 857 C C . VAL A 1 113 ? 12.289 68.332 -8.437 1.00 36.41 113 VAL A C 1
ATOM 859 O O . VAL A 1 113 ? 11.974 67.170 -8.674 1.00 36.41 113 VAL A O 1
ATOM 862 N N . PHE A 1 114 ? 11.398 69.302 -8.257 1.00 39.00 114 PHE A N 1
ATOM 863 C CA . PHE A 1 114 ? 9.963 69.216 -8.499 1.00 39.00 114 PHE A CA 1
ATOM 864 C C . PHE A 1 114 ? 9.673 69.112 -10.000 1.00 39.00 114 PHE A C 1
ATOM 866 O O . PHE A 1 114 ? 10.251 69.877 -10.770 1.00 39.00 114 PHE A O 1
ATOM 873 N N . SER A 1 115 ? 8.696 68.294 -10.402 1.00 43.91 115 SER A N 1
ATOM 874 C CA . SER A 1 115 ? 7.621 68.742 -11.304 1.00 43.91 115 SER A CA 1
ATOM 875 C C . SER A 1 115 ? 6.480 67.723 -11.426 1.00 43.91 115 SER A C 1
ATOM 877 O O . SER A 1 115 ? 6.696 66.535 -11.188 1.00 43.91 115 SER A O 1
ATOM 879 N N . PRO A 1 116 ? 5.258 68.197 -11.732 1.00 44.41 116 PRO A N 1
ATOM 880 C CA . PRO A 1 116 ? 4.008 67.480 -11.517 1.00 44.41 116 PRO A CA 1
ATOM 881 C C . PRO A 1 116 ? 3.426 66.921 -12.822 1.00 44.41 116 PRO A C 1
ATOM 883 O O . PRO A 1 116 ? 3.787 67.364 -13.909 1.00 44.41 116 PRO A O 1
ATOM 886 N N . GLY A 1 117 ? 2.403 66.075 -12.699 1.00 32.28 117 GLY A N 1
ATOM 887 C CA . GLY A 1 117 ? 1.303 66.107 -13.663 1.00 32.28 117 GLY A CA 1
ATOM 888 C C . GLY A 1 117 ? 0.852 64.758 -14.202 1.00 32.28 117 GLY A C 1
ATOM 889 O O . GLY A 1 117 ? 1.576 64.122 -14.954 1.00 32.28 117 GLY A O 1
ATOM 890 N N . GLY A 1 118 ? -0.399 64.438 -13.859 1.00 32.91 118 GLY A N 1
ATOM 891 C CA . GLY A 1 118 ? -1.320 63.613 -14.641 1.00 32.91 118 GLY A CA 1
ATOM 892 C C . GLY A 1 118 ? -1.042 62.109 -14.634 1.00 32.91 118 GLY A C 1
ATOM 893 O O . GLY A 1 118 ? 0.075 61.656 -14.476 1.00 32.91 118 GLY A O 1
ATOM 894 N N . GLU A 1 119 ? -2.010 61.225 -14.798 1.00 35.47 119 GLU A N 1
ATOM 895 C CA . GLU A 1 119 ? -3.451 61.351 -14.914 1.00 35.47 119 GLU A CA 1
ATOM 896 C C . GLU A 1 119 ? -3.985 59.919 -15.068 1.00 35.47 119 GLU A C 1
ATOM 898 O O . GLU A 1 119 ? -3.451 59.138 -15.842 1.00 35.47 119 GLU A O 1
ATOM 903 N N . ILE A 1 120 ? -5.049 59.622 -14.318 1.00 38.97 120 ILE A N 1
ATOM 904 C CA . ILE A 1 120 ? -6.222 58.850 -14.747 1.00 38.97 120 ILE A CA 1
ATOM 905 C C . ILE A 1 120 ? -6.093 57.325 -14.985 1.00 38.97 120 ILE A C 1
ATOM 907 O O . ILE A 1 120 ? -5.222 56.804 -15.666 1.00 38.97 120 ILE A O 1
ATOM 911 N N . LEU A 1 121 ? -7.164 56.673 -14.509 1.00 41.00 121 LEU A N 1
ATOM 912 C CA . LEU A 1 121 ? -7.700 55.343 -14.821 1.00 41.00 121 LEU A CA 1
ATOM 913 C C . LEU A 1 121 ? -7.052 54.172 -14.071 1.00 41.00 121 LEU A C 1
ATOM 915 O O . LEU A 1 121 ? -5.898 53.844 -14.271 1.00 41.00 121 LEU A O 1
ATOM 919 N N . GLY A 1 122 ? -7.739 53.458 -13.183 1.00 34.56 122 GLY A N 1
ATOM 920 C CA . GLY A 1 122 ? -9.173 53.194 -13.118 1.00 34.56 122 GLY A CA 1
ATOM 921 C C . GLY A 1 122 ? -9.396 51.689 -13.260 1.00 34.56 122 GLY A C 1
ATOM 922 O O . GLY A 1 122 ? -8.844 51.064 -14.157 1.00 34.56 122 GLY A O 1
ATOM 923 N N . GLY A 1 123 ? -10.224 51.125 -12.380 1.00 39.56 123 GLY A N 1
ATOM 924 C CA . GLY A 1 123 ? -10.636 49.719 -12.400 1.00 39.56 123 GLY A CA 1
ATOM 925 C C . GLY A 1 123 ? -9.950 48.932 -11.285 1.00 39.56 123 GLY A C 1
ATOM 926 O O . GLY A 1 123 ? -8.793 48.567 -11.394 1.00 39.56 123 GLY A O 1
ATOM 927 N N . GLY A 1 124 ? -10.568 48.709 -10.130 1.00 39.31 124 GLY A N 1
ATOM 928 C CA . GLY A 1 124 ? -11.936 48.231 -9.967 1.00 39.31 124 GLY A CA 1
ATOM 929 C C . GLY A 1 124 ? -11.849 46.738 -9.684 1.00 39.31 124 GLY A C 1
ATOM 930 O O . GLY A 1 124 ? -11.766 45.936 -10.609 1.00 39.31 124 GLY A O 1
ATOM 931 N N . TRP A 1 125 ? -11.821 46.381 -8.399 1.00 47.25 125 TRP A N 1
ATOM 932 C CA . TRP A 1 125 ? -11.968 45.000 -7.957 1.00 47.25 125 TRP A CA 1
ATOM 933 C C . TRP A 1 125 ? -13.327 44.499 -8.435 1.00 47.25 125 TRP A C 1
ATOM 935 O O . TRP A 1 125 ? -14.370 44.959 -7.973 1.00 47.25 125 TRP A O 1
ATOM 945 N N . ARG A 1 126 ? -13.302 43.599 -9.414 1.00 42.38 126 ARG A N 1
ATOM 946 C CA . ARG A 1 126 ? -14.474 42.871 -9.880 1.00 42.38 126 ARG A CA 1
ATOM 947 C C . ARG A 1 126 ? -14.378 41.461 -9.326 1.00 42.38 126 ARG A C 1
ATOM 949 O O . ARG A 1 126 ? -13.571 40.661 -9.786 1.00 42.38 126 ARG A O 1
ATOM 956 N N . SER A 1 127 ? -15.190 41.201 -8.313 1.00 59.50 127 SER A N 1
ATOM 957 C CA . SER A 1 127 ? -15.715 39.861 -8.089 1.00 59.50 127 SER A CA 1
ATOM 958 C C . SER A 1 127 ? -16.690 39.530 -9.222 1.00 59.50 127 SER A C 1
ATOM 960 O O . SER A 1 127 ? -17.323 40.439 -9.755 1.00 59.50 127 SER A O 1
ATOM 962 N N . ASP A 1 128 ? -16.772 38.238 -9.540 1.00 48.00 128 ASP A N 1
ATOM 963 C CA . ASP A 1 128 ? -17.780 37.533 -10.351 1.00 48.00 128 ASP A CA 1
ATOM 964 C C . ASP A 1 128 ? -17.252 36.928 -11.657 1.00 48.00 128 ASP A C 1
ATOM 966 O O . ASP A 1 128 ? -17.098 37.594 -12.677 1.00 48.00 128 ASP A O 1
ATOM 970 N N . ALA A 1 129 ? -17.013 35.614 -11.612 1.00 47.94 129 ALA A N 1
ATOM 971 C CA . ALA A 1 129 ? -17.795 34.618 -12.350 1.00 47.94 129 ALA A CA 1
ATOM 972 C C . ALA A 1 129 ? -17.200 33.224 -12.079 1.00 47.94 129 ALA A C 1
ATOM 974 O O . ALA A 1 129 ? -16.121 32.884 -12.563 1.00 47.94 129 ALA A O 1
ATOM 975 N N . ALA A 1 130 ? -17.904 32.410 -11.292 1.00 56.41 130 ALA A N 1
ATOM 976 C CA . ALA A 1 130 ? -17.651 30.975 -11.241 1.00 56.41 130 ALA A CA 1
ATOM 977 C C . ALA A 1 130 ? -17.980 30.361 -12.618 1.00 56.41 130 ALA A C 1
ATOM 979 O O . ALA A 1 130 ? -19.048 30.655 -13.162 1.00 56.41 130 ALA A O 1
ATOM 980 N N . PRO A 1 131 ? -17.125 29.498 -13.191 1.00 56.22 131 PRO A N 1
ATOM 981 C CA . PRO A 1 131 ? -17.529 28.652 -14.305 1.00 56.22 131 PRO A CA 1
ATOM 982 C C . PRO A 1 131 ? -18.578 27.644 -13.808 1.00 56.22 131 PRO A C 1
ATOM 984 O O . PRO A 1 131 ? -18.447 27.142 -12.687 1.00 56.22 131 PRO A O 1
ATOM 987 N N . PRO A 1 132 ? -19.613 27.328 -14.604 1.00 49.41 132 PRO A N 1
ATOM 988 C CA . PRO A 1 132 ? -20.669 26.421 -14.184 1.00 49.41 132 PRO A CA 1
ATOM 989 C C . PRO A 1 132 ? -20.088 25.037 -13.894 1.00 49.41 132 PRO A C 1
ATOM 991 O O . PRO A 1 132 ? -19.402 24.437 -14.723 1.00 49.41 132 PRO A O 1
ATOM 994 N N . CYS A 1 133 ? -20.381 24.534 -12.697 1.00 48.50 133 CYS A N 1
ATOM 995 C CA . CYS A 1 133 ? -20.160 23.150 -12.322 1.00 48.50 133 CYS A CA 1
ATOM 996 C C . CYS A 1 133 ? -20.856 22.256 -13.352 1.00 48.50 133 CYS A C 1
ATOM 998 O O . CYS A 1 133 ? -22.083 22.189 -13.398 1.00 48.50 133 CYS A O 1
ATOM 1000 N N . HIS A 1 134 ? -20.078 21.560 -14.176 1.00 43.19 134 HIS A N 1
ATOM 1001 C CA . HIS A 1 134 ? -20.589 20.463 -14.984 1.00 43.19 134 HIS A CA 1
ATOM 1002 C C . HIS A 1 134 ? -20.805 19.261 -14.056 1.00 43.19 134 HIS A C 1
ATOM 1004 O O . HIS A 1 134 ? -20.013 18.321 -14.002 1.00 43.19 134 HIS A O 1
ATOM 1010 N N . CYS A 1 135 ? -21.885 19.324 -13.279 1.00 48.28 135 CYS A N 1
ATOM 1011 C CA . CYS A 1 135 ? -22.497 18.162 -12.662 1.00 48.28 135 CYS A CA 1
ATOM 1012 C C . CYS A 1 135 ? -23.040 17.300 -13.805 1.00 48.28 135 CYS A C 1
ATOM 1014 O O . CYS A 1 135 ? -24.146 17.526 -14.290 1.00 48.28 135 CYS A O 1
ATOM 1016 N N . VAL A 1 136 ? -22.246 16.351 -14.298 1.00 46.09 136 VAL A N 1
ATOM 1017 C CA . VAL A 1 136 ? -22.787 15.281 -15.137 1.00 46.09 136 VAL A CA 1
ATOM 1018 C C . VAL A 1 136 ? -23.517 14.306 -14.225 1.00 46.09 136 VAL A C 1
ATOM 1020 O O . VAL A 1 136 ? -22.959 13.378 -13.649 1.00 46.09 136 VAL A O 1
ATOM 1023 N N . GLU A 1 137 ? -24.796 14.602 -14.051 1.00 49.31 137 GLU A N 1
ATOM 1024 C CA . GLU A 1 137 ? -25.826 13.677 -13.617 1.00 49.31 137 GLU A CA 1
ATOM 1025 C C . GLU A 1 137 ? -25.815 12.481 -14.579 1.00 49.31 137 GLU A C 1
ATOM 1027 O O . GLU A 1 137 ? -26.121 12.611 -15.764 1.00 49.31 137 GLU A O 1
ATOM 1032 N N . PHE A 1 138 ? -25.359 11.321 -14.103 1.00 43.38 138 PHE A N 1
ATOM 1033 C CA . PHE A 1 138 ? -25.355 10.100 -14.901 1.00 43.38 138 PHE A CA 1
ATOM 1034 C C . PHE A 1 138 ? -26.808 9.660 -15.139 1.00 43.38 138 PHE A C 1
ATOM 1036 O O . PHE A 1 138 ? -27.513 9.364 -14.171 1.00 43.38 138 PHE A O 1
ATOM 1043 N N . PRO A 1 139 ? -27.287 9.563 -16.393 1.00 43.97 139 PRO A N 1
ATOM 1044 C CA . PRO A 1 139 ? -28.634 9.090 -16.658 1.00 43.97 139 PRO A CA 1
ATOM 1045 C C . PRO A 1 139 ? -28.673 7.572 -16.458 1.00 43.97 139 PRO A C 1
ATOM 1047 O O . PRO A 1 139 ? -28.344 6.790 -17.351 1.00 43.97 139 PRO A O 1
ATOM 1050 N N . VAL A 1 140 ? -29.148 7.151 -15.285 1.00 56.06 140 VAL A N 1
ATOM 1051 C CA . VAL A 1 140 ? -29.450 5.752 -14.911 1.00 56.06 140 VAL A CA 1
ATOM 1052 C C . VAL A 1 140 ? -30.467 5.086 -15.875 1.00 56.06 140 VAL A C 1
ATOM 1054 O O . VAL A 1 140 ? -30.706 3.886 -15.809 1.00 56.06 140 VAL A O 1
ATOM 1057 N N . GLY A 1 141 ? -31.036 5.826 -16.835 1.00 53.75 141 GLY A N 1
ATOM 1058 C CA . GLY A 1 141 ? -32.048 5.342 -17.778 1.00 53.75 141 GLY A CA 1
ATOM 1059 C C . GLY A 1 141 ? -31.557 4.744 -19.106 1.00 53.75 141 GLY A C 1
ATOM 1060 O O . GLY A 1 141 ? -32.327 4.023 -19.733 1.00 53.75 141 GLY A O 1
ATOM 1061 N N . TRP A 1 142 ? -30.321 4.987 -19.570 1.00 47.06 142 TRP A N 1
ATOM 1062 C CA . TRP A 1 142 ? -29.931 4.545 -20.930 1.00 47.06 142 TRP A CA 1
ATOM 1063 C C . TRP A 1 142 ? -29.274 3.154 -20.986 1.00 47.06 142 TRP A C 1
ATOM 1065 O O . TRP A 1 142 ? -29.368 2.458 -21.998 1.00 47.06 142 TRP A O 1
ATOM 1075 N N . PHE A 1 143 ? -28.666 2.682 -19.893 1.00 47.09 143 PHE A N 1
ATOM 1076 C CA . PHE A 1 143 ? -28.024 1.358 -19.872 1.00 47.09 143 PHE A CA 1
ATOM 1077 C C . PHE A 1 143 ? -29.021 0.182 -19.876 1.00 47.09 143 PHE A C 1
ATOM 1079 O O . PHE A 1 143 ? -28.671 -0.910 -20.321 1.00 47.09 143 PHE A O 1
ATOM 1086 N N . LEU A 1 144 ? -30.280 0.390 -19.470 1.00 51.75 144 LEU A N 1
ATOM 1087 C CA . LEU A 1 144 ? -31.302 -0.668 -19.478 1.00 51.75 144 LEU A CA 1
ATOM 1088 C C . LEU A 1 144 ? -31.844 -0.988 -20.882 1.00 51.75 144 LEU A C 1
ATOM 1090 O O . LEU A 1 144 ? -32.265 -2.116 -21.132 1.00 51.75 144 LEU A O 1
ATOM 1094 N N . VAL A 1 145 ? -31.783 -0.045 -21.827 1.00 54.66 145 VAL A N 1
ATOM 1095 C CA . VAL A 1 145 ? -32.308 -0.256 -23.189 1.00 54.66 145 VAL A CA 1
ATOM 1096 C C . VAL A 1 145 ? -31.335 -1.075 -24.053 1.00 54.66 145 VAL A C 1
ATOM 1098 O O . VAL A 1 145 ? -31.769 -1.899 -24.858 1.00 54.66 145 VAL A O 1
ATOM 1101 N N . ALA A 1 146 ? -30.021 -0.943 -23.843 1.00 49.38 146 ALA A N 1
ATOM 1102 C CA . ALA A 1 146 ? -29.016 -1.704 -24.596 1.00 49.38 146 ALA A CA 1
ATOM 1103 C C . ALA A 1 146 ? -28.961 -3.200 -24.208 1.00 49.38 146 ALA A C 1
ATOM 1105 O O . ALA A 1 146 ? -28.717 -4.049 -25.068 1.00 49.38 146 ALA A O 1
ATOM 1106 N N . CYS A 1 147 ? -29.266 -3.551 -22.952 1.00 54.16 147 CYS A N 1
ATOM 1107 C CA . CYS A 1 147 ? -29.312 -4.949 -22.504 1.00 54.16 147 CYS A CA 1
ATOM 1108 C C . CYS A 1 147 ? -30.518 -5.730 -23.067 1.00 54.16 147 CYS A C 1
ATOM 1110 O O . CYS A 1 147 ? -30.422 -6.940 -23.275 1.00 54.16 147 CYS A O 1
ATOM 1112 N N . ALA A 1 148 ? -31.634 -5.061 -23.380 1.00 54.62 148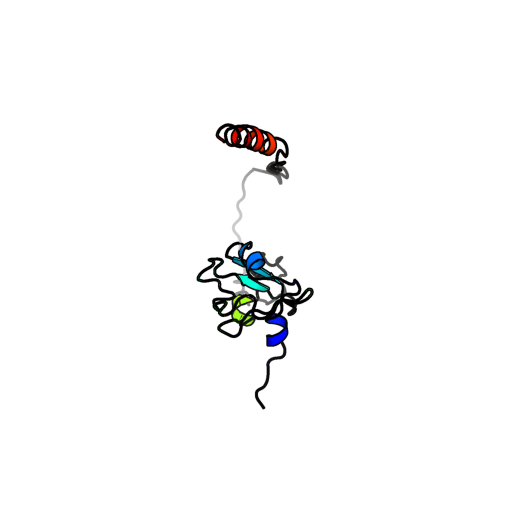 ALA A N 1
ATOM 1113 C CA . ALA A 1 148 ? -32.844 -5.728 -23.870 1.00 54.62 148 ALA A CA 1
ATOM 1114 C C . ALA A 1 148 ? -32.750 -6.174 -25.345 1.00 54.62 148 ALA A C 1
ATOM 1116 O O . ALA A 1 148 ? -33.304 -7.211 -25.712 1.00 54.62 148 ALA A O 1
ATOM 1117 N N . VAL A 1 149 ? -32.015 -5.443 -26.194 1.00 57.75 149 VAL A N 1
ATOM 1118 C CA . VAL A 1 149 ? -31.923 -5.755 -27.636 1.00 57.75 149 VAL A CA 1
ATOM 1119 C C . VAL A 1 149 ? -30.878 -6.841 -27.932 1.00 57.75 149 VAL A C 1
ATOM 1121 O O . VAL A 1 149 ? -31.066 -7.641 -28.849 1.00 57.75 149 VAL A O 1
ATOM 1124 N N . LEU A 1 150 ? -29.814 -6.945 -27.127 1.00 57.41 150 LEU A N 1
ATOM 1125 C CA . LEU A 1 150 ? -28.792 -7.994 -27.279 1.00 57.41 150 LEU A CA 1
ATOM 1126 C C . LEU A 1 150 ? -29.187 -9.326 -26.612 1.00 57.41 150 LEU A C 1
ATOM 1128 O O . LEU A 1 150 ? -28.749 -10.383 -27.064 1.00 57.41 150 LEU A O 1
ATOM 1132 N N . GLY A 1 151 ? -30.070 -9.306 -25.605 1.00 57.31 151 GLY A N 1
ATOM 1133 C CA . GLY A 1 151 ? -30.577 -10.516 -24.941 1.00 57.31 151 GLY A CA 1
ATOM 1134 C C . GLY A 1 151 ? -31.647 -11.292 -25.725 1.00 57.31 151 GLY A C 1
ATOM 1135 O O . GLY A 1 151 ? -31.816 -12.490 -25.509 1.00 57.31 151 GLY A O 1
ATOM 1136 N N . PHE A 1 152 ? -32.346 -10.658 -26.674 1.00 51.19 152 PHE A N 1
ATOM 1137 C CA . PHE A 1 152 ? -33.469 -11.294 -27.383 1.00 51.19 152 PHE A CA 1
ATOM 1138 C C . PHE A 1 152 ? -33.062 -12.185 -28.569 1.00 51.19 152 PHE A C 1
ATOM 1140 O O . PHE A 1 152 ? -33.851 -13.013 -29.022 1.00 51.19 152 PHE A O 1
ATOM 1147 N N . LYS A 1 153 ? -31.834 -12.053 -29.089 1.00 51.72 153 LYS A N 1
ATOM 1148 C CA . LYS A 1 153 ? -31.397 -12.745 -30.318 1.00 51.72 153 LYS A CA 1
ATOM 1149 C C . LYS A 1 153 ? -30.555 -14.009 -30.073 1.00 51.72 153 LYS A C 1
ATOM 1151 O O . LYS A 1 153 ? -30.087 -14.613 -31.030 1.00 51.72 153 LYS A O 1
ATOM 1156 N N . ILE A 1 154 ? -30.387 -14.429 -28.814 1.00 57.50 154 ILE A N 1
ATOM 1157 C CA . ILE A 1 154 ? -29.589 -15.619 -28.441 1.00 57.50 154 ILE A CA 1
ATOM 1158 C C 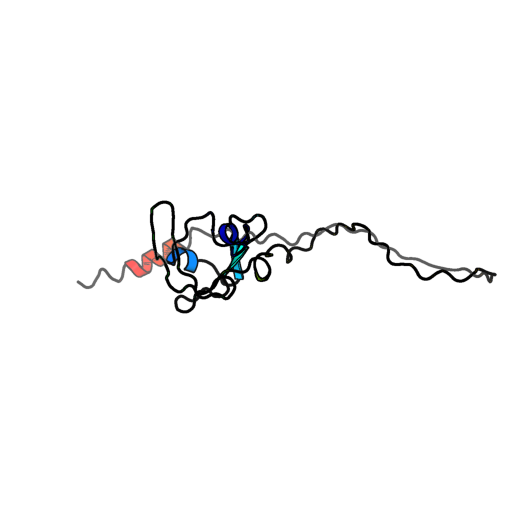. ILE A 1 154 ? -30.468 -16.788 -27.939 1.00 57.50 154 ILE A C 1
ATOM 1160 O O . ILE A 1 154 ? -30.018 -17.925 -27.911 1.00 57.50 154 ILE A O 1
ATOM 1164 N N . GLN A 1 155 ? -31.751 -16.560 -27.636 1.00 56.91 155 GLN A N 1
ATOM 1165 C CA . GLN A 1 155 ? -32.687 -17.611 -27.186 1.00 56.91 155 GLN A CA 1
ATOM 1166 C C . GLN A 1 155 ? -33.551 -18.210 -28.313 1.00 56.91 155 GLN A C 1
ATOM 1168 O O . GLN A 1 155 ? -34.467 -18.980 -28.049 1.00 56.91 155 GLN A O 1
ATOM 1173 N N . ARG A 1 156 ? -33.287 -17.870 -29.582 1.00 57.72 156 ARG A N 1
ATOM 1174 C CA . ARG A 1 156 ? -34.027 -18.403 -30.739 1.00 57.72 156 ARG A CA 1
ATOM 1175 C C . ARG A 1 156 ? -33.089 -19.103 -31.714 1.00 57.72 156 ARG A C 1
ATOM 1177 O O . ARG A 1 156 ? -32.991 -18.671 -32.854 1.00 57.72 156 ARG A O 1
ATOM 1184 N N . ASN A 1 157 ? -32.353 -20.092 -31.213 1.00 54.44 157 ASN A N 1
ATOM 1185 C CA . ASN A 1 157 ? -31.658 -21.134 -31.977 1.00 54.44 157 ASN A CA 1
ATOM 1186 C C . ASN A 1 157 ? -31.180 -22.226 -31.001 1.00 54.44 157 ASN A C 1
ATOM 1188 O O . ASN A 1 157 ? -29.983 -22.393 -30.782 1.00 54.44 157 ASN A O 1
ATOM 1192 N N . TYR A 1 158 ? -32.138 -22.931 -30.405 1.00 52.66 158 TYR A N 1
ATOM 1193 C CA . TYR A 1 158 ? -31.987 -24.301 -29.916 1.00 52.66 158 TYR A CA 1
ATOM 1194 C C . TYR A 1 158 ? -33.276 -25.034 -30.272 1.00 52.66 158 TYR A C 1
ATOM 1196 O O . TYR A 1 158 ? -34.348 -24.415 -30.070 1.00 52.66 158 TYR A O 1
#

pLDDT: mean 73.01, std 24.82, range [32.28, 98.62]

InterPro domains:
  IPR05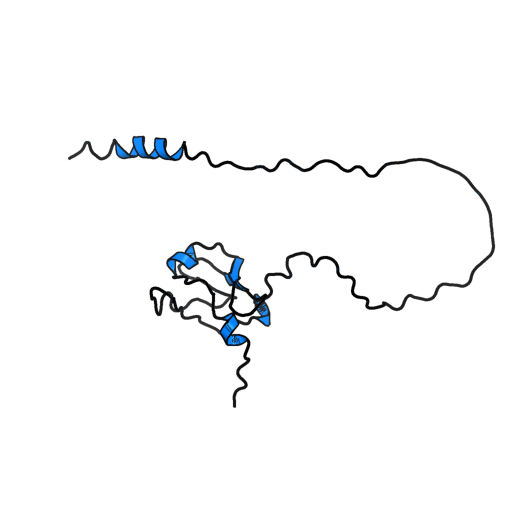2806 Fasciclin-like AGP [PTHR33985] (4-81)

Sequence (158 aa):
MPTTDPFMFPYHVVPQRLIFSELQLFEPKSRLPTLLPGKSILITNASRSNFSLDGAPLTQPDLYVSATVAVHGVGAILEYSVYGDGLNLLPKPNSQQGQQQPLPSPPPPSPGVFSPGGEILGGGWRSDAAPPCHCVEFPVGWFLVACAVLGFKIQRNY

Foldseek 3Di:
DPPDDPQQVQLVAAQDAAFLVRLLVDDFQDWGDTSRPQFTWGFNDSDPVFTDIQNWGQPATQPDDDPRHGDTDTRDRRDRVRHTNPPVVPPDPPPCPDDDDDDDDDDDDDDDDDDDDYDDDDDDDDDDDDDDPPPPPPPPPPVVVVVVVVVPPPPPDD

Radius of gyration: 29.66 Å; chains: 1; bounding box: 56×94×50 Å